Protein AF-A0A3D5GE54-F1 (afdb_monomer)

Secondary structure (DSSP, 8-state):
---PPPPTTTTTTTHHHHB-HHHHHHHHHHHHHHH-TTSPSS--HHHHHHHHHHHTT--HHHHHHHTTS-HHHHHHHHHHTHHHHHHT-TTS-TTTTTSHHHHHHHHHHTT-B--SS---SS-----TT-EEEEEEEEEEEETTEEEEEEEEEEE--PPP-------------

Sequence (173 aa):
MVTRKPTRKDLFAEAAQTWDLNRIYELFTEAKRRILPNARQGLTDTEKLYLRGLLCNCSPSDIARQLSKSARGAEVYMCKTLYQYFKGIPETPSDDVGNWRNVHQWLDKAGYKVDLSGDSTVGRSLPKDAKIHITGINFYNENNNATISIDINIKLSFPSEVKSQGEDDIAND

Nearest PDB structures (foldseek):
  5xnl-assembly1_p  TM=4.326E-01  e=2.105E+00  Pisum sativum
  8c27-assembly2_B  TM=4.309E-01  e=4.958E+00  Streptococcus agalactiae
  8etc-assembly1_P  TM=2.077E-01  e=1.333E+00  Schizosaccharomyces pombe
  6ptn-assembly1_a  TM=1.436E-01  e=2.965E+00  Saccharomyces cerevisiae

Radius of gyration: 24.94 Å; Cα contacts (8 Å, |Δi|>4): 175; chains: 1; bounding box: 51×81×51 Å

Solvent-accessible surface area (backbone atoms only — not comparable to full-atom values): 10673 Å² total; per-residue (Å²): 133,86,81,76,74,79,47,83,78,58,57,48,51,67,20,65,70,45,28,43,57,66,62,52,49,50,54,44,26,53,10,38,40,70,74,37,75,86,55,74,90,58,71,50,76,65,56,51,45,55,49,26,26,42,66,57,74,42,50,51,52,52,44,10,58,76,66,77,45,56,38,69,58,36,42,55,48,40,60,71,42,58,46,46,26,51,72,48,36,88,87,50,62,84,84,46,61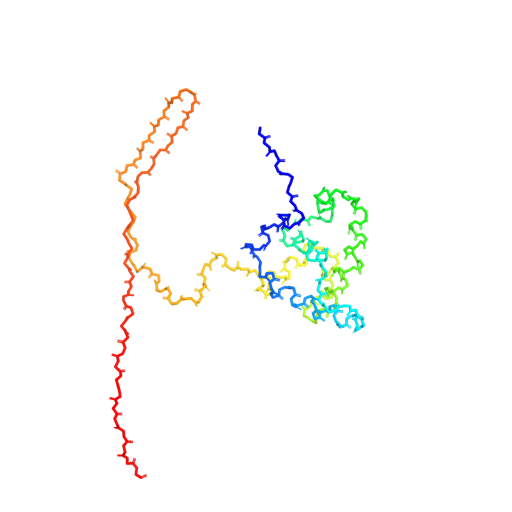,86,39,74,68,44,49,47,54,49,42,48,76,72,61,45,44,43,63,81,73,77,75,70,94,57,98,68,65,67,44,86,58,67,46,78,45,75,78,44,78,47,78,46,78,57,96,94,41,79,45,79,49,75,43,74,48,77,49,77,46,66,79,79,81,82,78,85,85,78,93,78,89,83,90,84,133

Structure (mmCIF, N/CA/C/O backbone):
data_AF-A0A3D5GE54-F1
#
_entry.id   AF-A0A3D5GE54-F1
#
loop_
_atom_site.group_PDB
_atom_site.id
_atom_site.type_symbol
_atom_site.label_atom_id
_atom_site.label_alt_id
_atom_site.label_comp_id
_atom_site.label_asym_id
_atom_site.label_entity_id
_atom_site.label_seq_id
_atom_site.pdbx_PDB_ins_code
_atom_site.Cartn_x
_atom_site.Cartn_y
_atom_site.Cartn_z
_atom_site.occupancy
_atom_site.B_iso_or_equiv
_atom_site.auth_seq_id
_atom_site.auth_comp_id
_atom_site.auth_asym_id
_atom_site.auth_atom_id
_atom_site.pdbx_PDB_model_num
ATOM 1 N N . MET A 1 1 ? -1.735 26.053 17.684 1.00 36.38 1 MET A N 1
ATOM 2 C CA . MET A 1 1 ? -1.851 24.645 17.242 1.00 36.38 1 MET A CA 1
ATOM 3 C C . MET A 1 1 ? -0.715 24.361 16.270 1.00 36.38 1 MET A C 1
ATOM 5 O O . MET A 1 1 ? -0.657 25.004 15.233 1.00 36.38 1 MET A O 1
ATOM 9 N N . VAL A 1 2 ? 0.241 23.498 16.627 1.00 41.50 2 VAL A N 1
ATOM 10 C CA . VAL A 1 2 ? 1.372 23.152 15.748 1.00 41.50 2 VAL A CA 1
ATOM 11 C C . VAL A 1 2 ? 0.913 22.037 14.812 1.00 41.50 2 VAL A C 1
ATOM 13 O O . VAL A 1 2 ? 0.828 20.881 15.216 1.00 41.50 2 VAL A O 1
ATOM 16 N N . THR A 1 3 ? 0.588 22.372 13.568 1.00 48.59 3 THR A N 1
ATOM 17 C CA . THR A 1 3 ? 0.364 21.390 12.503 1.00 48.59 3 THR A CA 1
ATOM 18 C C . THR A 1 3 ? 1.702 20.723 12.183 1.00 48.59 3 THR A C 1
ATOM 20 O O . THR A 1 3 ? 2.507 21.242 11.409 1.00 48.59 3 THR A O 1
ATOM 23 N N . ARG A 1 4 ? 1.990 19.575 12.815 1.00 51.03 4 ARG A N 1
ATOM 24 C CA . ARG A 1 4 ? 3.109 18.721 12.393 1.00 51.03 4 ARG A CA 1
ATOM 25 C C . ARG A 1 4 ? 2.853 18.322 10.941 1.00 51.03 4 ARG A C 1
ATOM 27 O O . ARG A 1 4 ? 1.850 17.680 10.647 1.00 51.03 4 ARG A O 1
ATOM 34 N N . LYS A 1 5 ? 3.741 18.728 10.029 1.00 57.88 5 LYS A N 1
ATOM 35 C CA . LYS A 1 5 ? 3.705 18.238 8.648 1.00 57.88 5 LYS A CA 1
ATOM 36 C C . LYS A 1 5 ? 3.943 16.722 8.691 1.00 57.88 5 LYS A C 1
ATOM 38 O O . LYS A 1 5 ? 4.949 16.321 9.280 1.00 57.88 5 LYS A O 1
ATOM 43 N N . PRO A 1 6 ? 3.057 15.895 8.113 1.00 60.91 6 PRO A N 1
ATOM 44 C CA . PRO A 1 6 ? 3.262 14.453 8.075 1.00 60.91 6 PRO A CA 1
ATOM 45 C C . PRO A 1 6 ? 4.587 14.157 7.371 1.00 60.91 6 PRO A C 1
ATOM 47 O O . PRO A 1 6 ? 4.889 14.728 6.317 1.00 60.91 6 PRO A O 1
ATOM 50 N N . THR A 1 7 ? 5.421 13.316 7.978 1.00 68.38 7 THR A N 1
ATOM 51 C CA . THR A 1 7 ? 6.688 12.931 7.360 1.00 68.38 7 THR A CA 1
ATOM 52 C C . THR A 1 7 ? 6.436 11.893 6.274 1.00 68.38 7 THR A C 1
ATOM 54 O O . THR A 1 7 ? 5.408 11.221 6.255 1.00 68.38 7 THR 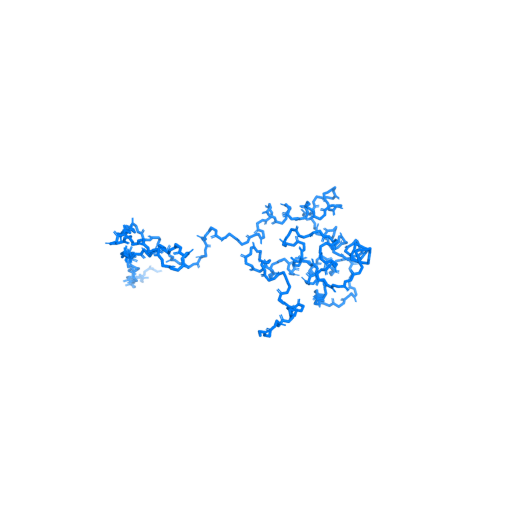A O 1
ATOM 57 N N . ARG A 1 8 ? 7.399 11.702 5.364 1.00 71.75 8 ARG A N 1
ATOM 58 C CA . ARG A 1 8 ? 7.286 10.704 4.282 1.00 71.75 8 ARG A CA 1
ATOM 59 C C . ARG A 1 8 ? 6.970 9.287 4.778 1.00 71.75 8 ARG A C 1
ATOM 61 O O . ARG A 1 8 ? 6.453 8.502 4.002 1.00 71.75 8 ARG A O 1
ATOM 68 N N . LYS A 1 9 ? 7.294 8.952 6.031 1.00 68.38 9 LYS A N 1
ATOM 69 C CA . LYS A 1 9 ? 6.993 7.642 6.627 1.00 68.38 9 LYS A CA 1
ATOM 70 C C . LYS A 1 9 ? 5.547 7.521 7.117 1.00 68.38 9 LYS A C 1
ATOM 72 O O . LYS A 1 9 ? 5.039 6.406 7.135 1.00 68.38 9 LYS A O 1
ATOM 77 N N . ASP A 1 10 ? 4.924 8.646 7.467 1.00 75.25 10 ASP A N 1
ATOM 78 C CA . ASP A 1 10 ? 3.535 8.727 7.938 1.00 75.25 10 ASP A CA 1
ATOM 79 C C . ASP A 1 10 ? 2.539 8.740 6.770 1.00 75.25 10 ASP A C 1
ATOM 81 O O . ASP A 1 10 ? 1.364 8.419 6.932 1.00 75.25 10 ASP A O 1
ATOM 85 N N . LEU A 1 11 ? 3.008 9.107 5.574 1.00 79.19 11 LEU A N 1
ATOM 86 C CA . LEU A 1 11 ? 2.204 9.058 4.360 1.00 79.19 11 LEU A CA 1
ATOM 87 C C . LEU A 1 11 ? 1.824 7.612 4.029 1.00 79.19 11 LEU A C 1
ATOM 89 O O . LEU A 1 11 ? 2.689 6.734 3.965 1.00 79.19 11 LEU A O 1
ATOM 93 N N . PHE A 1 12 ? 0.530 7.397 3.778 1.00 84.50 12 PHE A N 1
ATOM 94 C CA . PHE A 1 12 ? -0.041 6.090 3.435 1.00 84.50 12 PHE A CA 1
ATOM 95 C C . PHE A 1 12 ? 0.164 5.025 4.527 1.00 84.50 12 PHE A C 1
ATOM 97 O O . PHE A 1 12 ? 0.300 3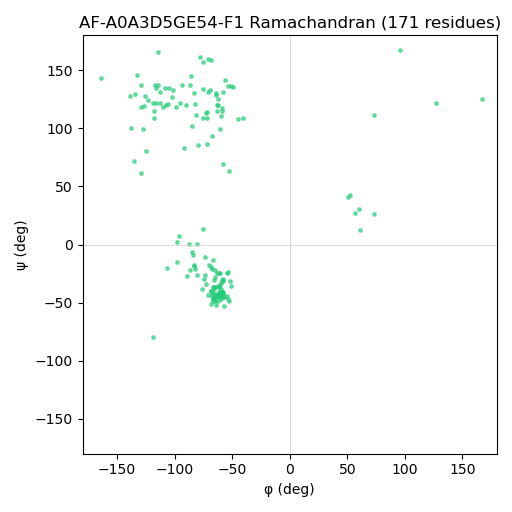.838 4.231 1.00 84.50 12 PHE A O 1
ATOM 104 N N . ALA A 1 13 ? 0.210 5.433 5.802 1.00 81.88 13 ALA A N 1
ATOM 105 C CA . ALA A 1 13 ? 0.318 4.502 6.929 1.00 81.88 13 ALA A CA 1
ATOM 106 C C . ALA A 1 13 ? -0.867 3.517 7.007 1.00 81.88 13 ALA A C 1
ATOM 108 O O . ALA A 1 13 ? -0.711 2.406 7.505 1.00 81.88 13 ALA A O 1
ATOM 109 N N . GLU A 1 14 ? -2.021 3.893 6.450 1.00 82.56 14 GLU A N 1
ATOM 110 C CA . GLU A 1 14 ? -3.226 3.060 6.314 1.00 82.56 14 GLU A CA 1
ATOM 111 C C . GLU A 1 14 ? -2.962 1.762 5.533 1.00 82.56 14 GLU A C 1
ATOM 113 O O . GLU A 1 14 ? -3.565 0.728 5.823 1.00 82.56 14 GLU A O 1
ATOM 118 N N . ALA A 1 15 ? -2.004 1.774 4.595 1.00 84.88 15 ALA A N 1
ATOM 119 C CA . ALA A 1 15 ? -1.615 0.575 3.859 1.00 84.88 15 ALA A CA 1
ATOM 120 C C . ALA A 1 15 ? -1.094 -0.522 4.798 1.00 84.88 15 ALA A C 1
ATOM 122 O O . ALA A 1 15 ? -1.348 -1.694 4.562 1.00 84.88 15 ALA A O 1
ATOM 123 N N . ALA A 1 16 ? -0.407 -0.159 5.887 1.00 82.88 16 ALA A N 1
ATOM 124 C CA . ALA A 1 16 ? 0.111 -1.126 6.857 1.00 82.88 16 ALA A CA 1
ATOM 125 C C . ALA A 1 16 ? -0.986 -1.806 7.690 1.00 82.88 16 ALA A C 1
ATOM 127 O O . ALA A 1 16 ? -0.725 -2.823 8.321 1.00 82.8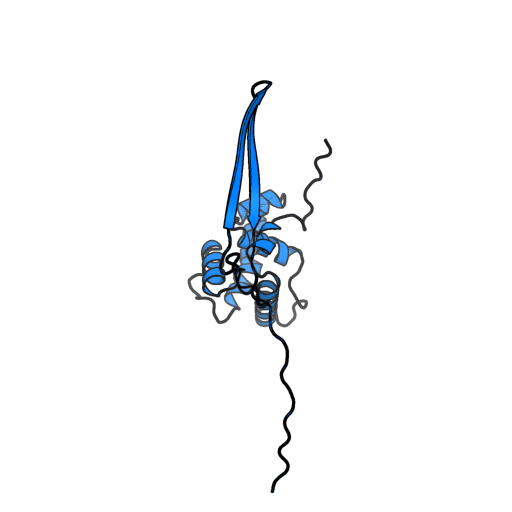8 16 ALA A O 1
ATOM 128 N N . GLN A 1 17 ? -2.189 -1.230 7.727 1.00 81.19 17 GLN A N 1
ATOM 129 C CA . GLN A 1 17 ? -3.322 -1.766 8.486 1.00 81.19 17 GLN A CA 1
ATOM 130 C C . GLN A 1 17 ? -4.154 -2.744 7.657 1.00 81.19 17 GLN A C 1
ATOM 132 O O . GLN A 1 17 ? -4.820 -3.612 8.207 1.00 81.19 17 GLN A O 1
ATOM 137 N N . THR A 1 18 ? -4.133 -2.576 6.336 1.00 82.25 18 THR A N 1
ATOM 138 C CA . THR A 1 18 ? -4.966 -3.320 5.386 1.00 82.25 18 THR A CA 1
ATOM 139 C C . THR A 1 18 ? -4.176 -4.355 4.593 1.00 82.25 18 THR A C 1
ATOM 141 O O . THR A 1 18 ? -4.765 -5.299 4.077 1.00 82.25 18 THR A O 1
ATOM 144 N N . TRP A 1 19 ? -2.851 -4.222 4.514 1.00 87.75 19 TRP A N 1
ATOM 145 C CA . TRP A 1 19 ? -1.992 -5.059 3.681 1.00 87.75 19 TRP A CA 1
ATOM 146 C C . TRP A 1 19 ? -0.767 -5.567 4.428 1.00 87.75 19 TRP A C 1
ATOM 148 O O . TRP A 1 19 ? -0.175 -4.855 5.244 1.00 87.75 19 TRP A O 1
ATOM 158 N N . ASP A 1 20 ? -0.337 -6.782 4.088 1.00 88.44 20 ASP A N 1
ATOM 159 C CA . ASP A 1 20 ? 0.886 -7.364 4.627 1.00 88.44 20 ASP A CA 1
ATOM 160 C C . ASP A 1 20 ? 2.083 -6.781 3.874 1.00 88.44 20 ASP A C 1
ATOM 162 O O . ASP A 1 20 ? 2.581 -7.320 2.881 1.00 88.44 20 ASP A O 1
ATOM 166 N N . LEU A 1 21 ? 2.537 -5.618 4.342 1.00 88.81 21 LEU A N 1
ATOM 167 C CA . LEU A 1 21 ? 3.632 -4.896 3.705 1.00 88.81 21 LEU A CA 1
ATOM 168 C C . LEU A 1 21 ? 4.923 -5.713 3.643 1.00 88.81 21 LEU A C 1
ATOM 170 O O . LEU A 1 21 ? 5.687 -5.519 2.702 1.00 88.81 21 LEU A O 1
ATOM 174 N N . ASN A 1 22 ? 5.183 -6.606 4.602 1.00 87.69 22 ASN A N 1
ATOM 175 C CA . ASN A 1 22 ? 6.410 -7.400 4.601 1.00 87.69 22 ASN A CA 1
ATOM 176 C C . ASN A 1 22 ? 6.399 -8.388 3.436 1.00 87.69 22 ASN A C 1
ATOM 178 O O . ASN A 1 22 ? 7.315 -8.354 2.610 1.00 87.69 22 ASN A O 1
ATOM 182 N N . ARG A 1 23 ? 5.322 -9.172 3.292 1.00 88.94 23 ARG A N 1
ATOM 183 C CA . ARG A 1 23 ? 5.180 -10.123 2.177 1.00 88.94 23 ARG A CA 1
ATOM 184 C C . ARG A 1 23 ? 5.171 -9.420 0.824 1.00 88.94 23 ARG A C 1
ATOM 186 O O . ARG A 1 23 ? 5.820 -9.878 -0.114 1.00 88.94 23 ARG A O 1
ATOM 193 N N . ILE A 1 24 ? 4.498 -8.273 0.722 1.00 88.81 24 ILE A N 1
ATOM 194 C CA . ILE A 1 24 ? 4.475 -7.490 -0.520 1.00 88.81 24 ILE A CA 1
ATOM 195 C C . ILE A 1 24 ? 5.875 -6.932 -0.831 1.00 88.81 24 ILE A C 1
ATOM 197 O O . ILE A 1 24 ? 6.317 -6.967 -1.978 1.00 88.81 24 ILE A O 1
ATOM 201 N N . TYR A 1 25 ? 6.624 -6.439 0.158 1.00 90.00 25 TYR A N 1
ATOM 202 C CA . TYR A 1 25 ? 7.984 -5.942 -0.079 1.00 90.00 25 TYR A CA 1
ATOM 203 C C . TYR A 1 25 ? 8.957 -7.037 -0.491 1.00 90.00 25 TYR A C 1
ATOM 205 O O . TYR A 1 25 ? 9.818 -6.784 -1.338 1.00 90.00 25 TYR A O 1
ATOM 213 N N . GLU A 1 26 ? 8.828 -8.233 0.070 1.00 88.00 26 GLU A N 1
ATOM 214 C CA . GLU A 1 26 ? 9.612 -9.398 -0.334 1.00 88.00 26 GLU A CA 1
ATOM 215 C C . GLU A 1 26 ? 9.291 -9.809 -1.770 1.00 88.00 26 GLU A C 1
ATOM 217 O O . GLU A 1 26 ? 10.208 -9.909 -2.588 1.00 88.00 26 GLU A O 1
ATOM 222 N N . LEU A 1 27 ? 8.004 -9.923 -2.107 1.00 87.25 27 LEU A N 1
ATOM 223 C CA . LEU A 1 27 ? 7.530 -10.240 -3.455 1.00 87.25 27 LEU A CA 1
ATOM 224 C C . LEU A 1 27 ? 8.126 -9.288 -4.503 1.00 87.25 27 LEU A C 1
ATOM 226 O O . LEU A 1 27 ? 8.675 -9.712 -5.519 1.00 87.25 27 LEU A O 1
ATOM 230 N N . PHE A 1 28 ? 8.065 -7.983 -4.246 1.00 87.06 28 PHE A N 1
ATOM 231 C CA . PHE A 1 28 ? 8.594 -6.982 -5.172 1.00 87.06 28 PHE A CA 1
ATOM 232 C C . PHE A 1 28 ? 10.115 -6.920 -5.174 1.00 87.06 28 PHE A C 1
ATOM 234 O O . PHE A 1 28 ? 10.707 -6.572 -6.193 1.00 87.06 28 PHE A O 1
ATOM 241 N N . THR A 1 29 ? 10.763 -7.234 -4.054 1.00 88.44 29 THR A N 1
ATOM 242 C CA . THR A 1 29 ? 12.223 -7.344 -4.001 1.00 88.44 29 THR A CA 1
ATOM 243 C C . THR A 1 29 ? 12.700 -8.499 -4.873 1.00 88.44 29 THR A C 1
ATOM 245 O O . THR A 1 29 ? 13.666 -8.337 -5.618 1.00 88.44 29 THR A O 1
ATOM 248 N N . GLU A 1 30 ? 12.006 -9.634 -4.828 1.00 87.19 30 GLU A N 1
ATOM 249 C CA . GLU A 1 30 ? 12.286 -10.784 -5.682 1.00 87.19 30 GLU A CA 1
ATOM 250 C C . GLU A 1 30 ? 12.022 -10.456 -7.156 1.00 87.19 30 GLU A C 1
ATOM 252 O O . GLU A 1 30 ? 12.883 -10.680 -8.007 1.00 87.19 30 GLU A O 1
ATOM 257 N N . ALA A 1 31 ? 10.896 -9.811 -7.467 1.00 86.44 31 ALA A N 1
ATOM 258 C CA . ALA A 1 31 ? 10.604 -9.371 -8.829 1.00 86.44 31 ALA A CA 1
ATOM 259 C C . ALA A 1 31 ? 11.646 -8.371 -9.362 1.00 86.44 31 ALA A C 1
ATOM 261 O O . ALA A 1 31 ? 12.130 -8.494 -10.490 1.00 86.44 31 ALA A O 1
ATOM 262 N N . LYS A 1 32 ? 12.065 -7.412 -8.529 1.00 86.81 32 LYS A N 1
ATOM 263 C CA . LYS A 1 32 ? 13.137 -6.462 -8.845 1.00 86.81 32 LYS A CA 1
ATOM 264 C C . LYS A 1 32 ? 14.460 -7.173 -9.111 1.00 86.81 32 LYS A C 1
ATOM 266 O O . LYS A 1 32 ? 15.130 -6.818 -10.075 1.00 86.81 32 LYS A O 1
ATOM 271 N N . ARG A 1 33 ? 14.826 -8.172 -8.299 1.00 85.62 33 ARG A N 1
ATOM 272 C CA . ARG A 1 33 ? 16.046 -8.977 -8.481 1.00 85.62 33 ARG A CA 1
ATOM 273 C C . ARG A 1 33 ? 16.044 -9.705 -9.825 1.00 85.62 33 ARG A C 1
ATOM 275 O O . ARG A 1 33 ? 17.079 -9.770 -10.474 1.00 85.62 33 ARG A O 1
ATOM 282 N N . ARG A 1 34 ? 14.891 -10.211 -10.264 1.00 81.56 34 ARG A N 1
ATOM 283 C CA . ARG A 1 34 ? 14.760 -10.901 -11.557 1.00 81.56 34 ARG A CA 1
ATOM 284 C C . ARG A 1 34 ? 14.929 -9.965 -12.749 1.00 81.56 34 ARG A C 1
ATOM 286 O O . ARG A 1 34 ? 15.609 -10.315 -13.705 1.00 81.56 34 ARG A O 1
ATOM 293 N N . ILE A 1 35 ? 14.327 -8.778 -12.692 1.00 81.56 35 ILE A N 1
ATOM 294 C CA . ILE A 1 35 ? 14.390 -7.801 -13.793 1.00 81.56 35 ILE A CA 1
ATOM 295 C C . ILE A 1 35 ? 15.745 -7.092 -13.822 1.00 81.56 35 ILE A C 1
ATOM 297 O O . ILE A 1 35 ? 16.286 -6.803 -14.887 1.00 81.56 35 ILE A O 1
ATOM 301 N N . LEU A 1 36 ? 16.291 -6.788 -12.646 1.00 81.25 36 LEU A N 1
ATOM 302 C CA . LEU A 1 36 ? 17.547 -6.074 -12.467 1.00 81.25 36 LEU A CA 1
ATOM 303 C C . LEU A 1 36 ? 18.493 -6.913 -11.590 1.00 81.25 36 LEU A C 1
ATOM 305 O O . LEU A 1 36 ? 18.649 -6.612 -10.404 1.00 81.25 36 LEU A O 1
ATOM 309 N N . PRO A 1 37 ? 19.177 -7.925 -12.158 1.00 71.31 37 PRO A N 1
ATOM 310 C CA . PRO A 1 37 ? 20.053 -8.824 -11.396 1.00 71.31 37 PRO A CA 1
ATOM 311 C C . PRO A 1 37 ? 21.219 -8.100 -10.710 1.00 71.31 37 PRO A C 1
ATOM 313 O O . PRO A 1 37 ? 21.704 -8.548 -9.677 1.00 71.31 37 PRO A O 1
ATOM 316 N N . ASN A 1 38 ? 21.622 -6.940 -11.241 1.00 72.56 38 ASN A N 1
ATOM 317 C CA . ASN A 1 38 ? 22.710 -6.115 -10.708 1.00 72.56 38 ASN A CA 1
ATOM 318 C C . ASN A 1 38 ? 22.230 -4.946 -9.823 1.00 72.56 38 ASN A C 1
ATOM 320 O O . ASN A 1 38 ? 23.040 -4.116 -9.407 1.00 72.56 38 ASN A O 1
ATOM 324 N N . ALA A 1 39 ? 20.924 -4.803 -9.575 1.00 69.75 39 ALA A N 1
ATOM 325 C CA . ALA A 1 39 ? 20.418 -3.708 -8.749 1.00 69.75 39 ALA A CA 1
ATOM 326 C C . ALA A 1 39 ? 20.672 -3.947 -7.255 1.00 69.75 39 ALA A C 1
ATOM 328 O O . ALA A 1 39 ? 20.796 -5.077 -6.787 1.00 69.75 39 ALA A O 1
ATOM 329 N N . ARG A 1 40 ? 20.692 -2.849 -6.484 1.00 68.50 40 ARG A N 1
ATOM 330 C CA . ARG A 1 40 ? 20.732 -2.901 -5.015 1.00 68.50 40 ARG A CA 1
ATOM 331 C C . ARG A 1 40 ? 19.669 -3.861 -4.479 1.00 68.50 40 ARG A C 1
ATOM 333 O O . ARG A 1 40 ? 18.510 -3.801 -4.889 1.00 68.50 40 ARG A O 1
ATOM 340 N N . GLN A 1 41 ? 20.080 -4.676 -3.512 1.00 71.50 41 GLN A N 1
ATOM 341 C CA . GLN A 1 41 ? 19.218 -5.619 -2.817 1.00 71.50 41 GLN A CA 1
ATOM 342 C C . GLN A 1 41 ? 18.105 -4.870 -2.070 1.00 71.50 41 GLN A C 1
ATOM 344 O O . GLN A 1 41 ? 18.376 -4.030 -1.213 1.00 71.50 41 GLN A O 1
ATOM 349 N N . GLY A 1 42 ? 16.851 -5.171 -2.414 1.00 80.88 42 GLY A N 1
ATOM 350 C CA . GLY A 1 42 ? 15.668 -4.606 -1.764 1.00 80.88 42 GLY A CA 1
ATOM 351 C C . GLY A 1 42 ? 15.036 -3.393 -2.454 1.00 80.88 42 GLY A C 1
ATOM 352 O O . GLY A 1 42 ? 15.590 -2.748 -3.353 1.00 80.88 42 GLY A O 1
ATOM 353 N N . LEU A 1 43 ? 13.829 -3.069 -1.993 1.00 85.06 43 LEU A N 1
ATOM 354 C CA . LEU A 1 43 ? 13.134 -1.829 -2.326 1.00 85.06 43 LEU A CA 1
ATOM 355 C C . LEU A 1 43 ? 13.735 -0.644 -1.559 1.00 85.06 43 LEU A C 1
ATOM 357 O O . LEU A 1 43 ? 13.917 -0.686 -0.341 1.00 85.06 43 LEU A O 1
ATOM 361 N N . THR A 1 44 ? 13.978 0.443 -2.276 1.00 87.12 44 THR A N 1
ATOM 362 C CA . THR A 1 44 ? 14.322 1.754 -1.727 1.00 87.12 44 THR A CA 1
ATOM 363 C C . THR A 1 44 ? 13.130 2.368 -0.995 1.00 87.12 44 THR A C 1
ATOM 365 O O . THR A 1 44 ? 11.974 2.054 -1.280 1.00 87.12 44 THR A O 1
ATOM 368 N N . ASP A 1 45 ? 13.392 3.315 -0.093 1.00 86.06 45 ASP A N 1
ATOM 369 C CA . ASP A 1 45 ? 12.331 4.006 0.652 1.00 86.06 45 ASP A CA 1
ATOM 370 C C . ASP A 1 45 ? 11.323 4.716 -0.259 1.00 86.06 45 ASP A C 1
ATOM 372 O O . ASP A 1 45 ? 10.145 4.809 0.071 1.00 86.06 45 ASP A O 1
ATOM 376 N N . THR A 1 46 ? 11.767 5.194 -1.427 1.00 86.38 46 THR A N 1
ATOM 377 C CA . THR A 1 46 ? 10.869 5.822 -2.406 1.00 86.38 46 THR A CA 1
ATOM 378 C C . THR A 1 46 ? 9.966 4.781 -3.061 1.00 86.38 46 THR A C 1
ATOM 380 O O . THR A 1 46 ? 8.766 5.005 -3.155 1.00 86.38 46 THR A O 1
ATOM 383 N N . GLU A 1 47 ? 10.499 3.623 -3.452 1.00 88.81 47 GLU A N 1
ATOM 384 C CA . GLU A 1 47 ? 9.686 2.542 -4.024 1.00 88.81 47 GLU A CA 1
ATOM 385 C C . GLU A 1 47 ? 8.655 2.034 -3.010 1.00 88.81 47 GLU A C 1
ATOM 387 O O . GLU A 1 47 ? 7.477 1.921 -3.342 1.00 88.81 47 GLU A O 1
ATOM 392 N N . LYS A 1 48 ? 9.067 1.825 -1.750 1.00 89.44 48 LYS A N 1
ATOM 393 C CA . LYS A 1 48 ? 8.160 1.446 -0.654 1.00 89.44 48 LYS A CA 1
ATOM 394 C C . LYS A 1 48 ? 7.050 2.473 -0.452 1.00 89.44 48 LYS A C 1
ATOM 396 O O . LYS A 1 48 ? 5.907 2.095 -0.221 1.00 89.44 48 LYS A O 1
ATOM 401 N N . LEU A 1 49 ? 7.379 3.760 -0.547 1.00 88.94 49 LEU A N 1
ATOM 402 C CA . LEU A 1 49 ? 6.425 4.848 -0.369 1.00 88.94 49 LEU A CA 1
ATOM 403 C C . LEU A 1 49 ? 5.367 4.886 -1.475 1.00 88.94 49 LEU A C 1
ATOM 405 O O . LEU A 1 49 ? 4.178 4.953 -1.179 1.00 88.94 49 LEU A O 1
ATOM 409 N N . TYR A 1 50 ? 5.785 4.804 -2.739 1.00 87.88 50 TYR A N 1
ATOM 410 C CA . TYR A 1 50 ? 4.846 4.749 -3.863 1.00 87.88 50 TYR A CA 1
ATOM 411 C C . TYR A 1 50 ? 4.002 3.471 -3.837 1.00 87.88 50 TYR A C 1
ATOM 413 O O . TYR A 1 50 ? 2.814 3.520 -4.146 1.00 87.88 50 TYR A O 1
ATOM 421 N N . LEU A 1 51 ? 4.592 2.347 -3.425 1.00 88.81 51 LEU A N 1
ATOM 422 C CA . LEU A 1 51 ? 3.868 1.095 -3.244 1.00 88.81 51 LEU A CA 1
ATOM 423 C C . LEU A 1 51 ? 2.790 1.222 -2.159 1.00 88.81 51 LEU A C 1
ATOM 425 O O . LEU A 1 51 ? 1.658 0.831 -2.401 1.00 88.81 51 LEU A O 1
ATOM 429 N N . ARG A 1 52 ? 3.078 1.843 -1.007 1.00 89.69 52 ARG A N 1
ATOM 430 C CA . ARG A 1 52 ? 2.039 2.128 0.004 1.00 89.69 52 ARG A CA 1
ATOM 431 C C . ARG A 1 52 ? 0.923 3.011 -0.553 1.00 89.69 52 ARG A C 1
ATOM 433 O O . ARG A 1 52 ? -0.239 2.734 -0.299 1.00 89.69 52 ARG A O 1
ATOM 440 N N . GLY A 1 53 ? 1.266 4.024 -1.351 1.00 89.00 53 GLY A N 1
ATOM 441 C CA . GLY A 1 53 ? 0.272 4.856 -2.033 1.00 89.00 53 GLY A CA 1
ATOM 442 C C . GLY A 1 53 ? -0.668 4.046 -2.929 1.00 89.00 53 GLY A C 1
ATOM 443 O O . GLY A 1 53 ? -1.882 4.209 -2.852 1.00 89.00 53 GLY A O 1
ATOM 444 N N . LEU A 1 54 ? -0.122 3.116 -3.717 1.00 86.62 54 LEU A N 1
ATOM 445 C CA . LEU A 1 54 ? -0.914 2.194 -4.538 1.00 86.62 54 LEU A CA 1
ATOM 446 C C . LEU A 1 54 ? -1.851 1.313 -3.707 1.00 86.62 54 LEU A C 1
ATOM 448 O O . LEU A 1 54 ? -3.013 1.136 -4.065 1.00 86.62 54 LEU A O 1
ATOM 452 N N . LEU A 1 55 ? -1.345 0.776 -2.597 1.00 86.88 55 LEU A N 1
ATOM 453 C CA . LEU A 1 55 ? -2.105 -0.078 -1.682 1.00 86.88 55 LEU A CA 1
ATOM 454 C C . LEU A 1 55 ? -3.241 0.678 -0.979 1.00 86.88 55 LEU A C 1
ATOM 456 O O . LEU A 1 55 ? -4.290 0.102 -0.717 1.00 86.88 55 LEU A O 1
ATOM 460 N N . CYS A 1 56 ? -3.073 1.980 -0.743 1.00 85.06 56 CYS A N 1
ATOM 461 C CA . CYS A 1 56 ? -4.124 2.882 -0.264 1.00 85.06 56 CYS A CA 1
ATOM 462 C C . CYS A 1 56 ? -5.144 3.275 -1.352 1.00 85.06 56 CYS A C 1
ATOM 464 O O . CYS A 1 56 ? -5.879 4.244 -1.172 1.00 85.06 56 CYS A O 1
ATOM 466 N N . ASN A 1 57 ? -5.175 2.589 -2.501 1.00 83.38 57 ASN A N 1
ATOM 467 C CA . ASN A 1 57 ? -6.056 2.896 -3.633 1.00 83.38 57 ASN A CA 1
ATOM 468 C C . ASN A 1 57 ? -5.898 4.343 -4.166 1.00 83.38 57 ASN A C 1
ATOM 470 O O . ASN A 1 57 ? -6.834 4.920 -4.725 1.00 83.38 57 ASN A O 1
ATOM 474 N N . CYS A 1 58 ? -4.716 4.946 -3.991 1.00 83.81 58 CYS A N 1
ATOM 475 C CA . CYS A 1 58 ? -4.421 6.290 -4.483 1.00 83.81 58 CYS A CA 1
ATOM 476 C C . CYS A 1 58 ? -3.929 6.238 -5.933 1.00 83.81 58 CYS A C 1
ATOM 478 O O . CYS A 1 58 ? -3.068 5.428 -6.285 1.00 83.81 58 CYS A O 1
ATOM 480 N N . SER A 1 59 ? -4.411 7.159 -6.771 1.00 83.88 59 SER A N 1
ATOM 481 C CA . SER A 1 59 ? -3.894 7.288 -8.135 1.00 83.88 59 SER A CA 1
ATOM 482 C C . SER A 1 59 ? -2.468 7.868 -8.141 1.00 83.88 59 SER A C 1
ATOM 484 O O . SER A 1 59 ? -2.079 8.560 -7.194 1.00 83.88 59 SER A O 1
ATOM 486 N N . PRO A 1 60 ? -1.679 7.682 -9.218 1.00 82.88 60 PRO A N 1
ATOM 487 C CA . PRO A 1 60 ? -0.364 8.317 -9.355 1.00 82.88 60 PRO A CA 1
ATOM 488 C C . PRO A 1 60 ? -0.392 9.837 -9.125 1.00 82.88 60 PRO A C 1
ATOM 490 O O . PRO A 1 60 ? 0.527 10.397 -8.527 1.00 82.88 60 PRO A O 1
ATOM 493 N N . SER A 1 61 ? -1.476 10.495 -9.546 1.00 84.50 61 SER A N 1
ATOM 494 C CA . SER A 1 61 ? -1.718 11.925 -9.335 1.00 84.50 61 SER A CA 1
ATOM 495 C C . SER A 1 61 ? -1.968 12.274 -7.867 1.00 84.50 61 SER A C 1
ATOM 497 O O . SER A 1 61 ? -1.454 13.285 -7.385 1.00 84.50 61 SER A O 1
ATOM 499 N N . ASP A 1 62 ? -2.710 11.439 -7.135 1.00 85.88 62 ASP A N 1
ATOM 500 C CA . ASP A 1 62 ? -2.933 11.615 -5.694 1.00 85.88 62 ASP A CA 1
ATOM 501 C C . ASP A 1 62 ? -1.634 11.435 -4.911 1.00 85.88 62 ASP A C 1
ATOM 503 O O . ASP A 1 62 ? -1.294 12.265 -4.067 1.00 85.88 62 ASP A O 1
ATOM 507 N N . ILE A 1 63 ? -0.859 10.406 -5.263 1.00 86.12 63 ILE A N 1
ATOM 508 C CA . ILE A 1 63 ? 0.453 10.148 -4.670 1.00 86.12 63 ILE A CA 1
ATOM 509 C C . ILE A 1 63 ? 1.385 11.336 -4.930 1.00 86.12 63 ILE A C 1
ATOM 511 O O . ILE A 1 63 ? 2.038 11.826 -4.010 1.00 86.12 63 ILE A O 1
ATOM 515 N N . ALA A 1 64 ? 1.417 11.858 -6.159 1.00 86.62 64 ALA A N 1
ATOM 516 C CA . ALA A 1 64 ? 2.220 13.029 -6.503 1.00 86.62 64 ALA A CA 1
ATOM 517 C C . ALA A 1 64 ? 1.832 14.263 -5.687 1.00 86.62 64 ALA A C 1
ATOM 519 O O . ALA A 1 64 ? 2.711 14.937 -5.146 1.00 86.62 64 ALA A O 1
ATOM 520 N N . ARG A 1 65 ? 0.524 14.524 -5.556 1.00 85.06 65 ARG A N 1
ATOM 521 C CA . ARG A 1 65 ? -0.014 15.626 -4.751 1.00 85.06 65 ARG A CA 1
ATOM 522 C C . ARG A 1 65 ? 0.450 15.518 -3.303 1.00 85.06 65 ARG A C 1
ATOM 524 O O . ARG A 1 65 ? 0.903 16.504 -2.732 1.00 85.06 65 ARG A O 1
ATOM 531 N N . GLN A 1 66 ? 0.398 14.320 -2.731 1.00 83.00 66 GLN A N 1
ATOM 532 C CA . GLN A 1 66 ? 0.777 14.079 -1.341 1.00 83.00 66 GLN A CA 1
ATOM 533 C C . GLN A 1 66 ? 2.297 14.116 -1.114 1.00 83.00 66 GLN A C 1
ATOM 535 O O . GLN A 1 66 ? 2.759 14.455 -0.027 1.00 83.00 66 GLN A O 1
ATOM 540 N N . LEU A 1 67 ? 3.083 13.827 -2.154 1.00 83.00 67 LEU A N 1
ATOM 541 C CA . LEU A 1 67 ? 4.542 13.962 -2.161 1.00 83.00 67 LEU A CA 1
ATOM 542 C C . LEU A 1 67 ? 5.031 15.363 -2.560 1.00 83.00 67 LEU A C 1
ATOM 544 O O . LEU A 1 67 ? 6.245 15.565 -2.636 1.00 83.00 67 LEU A O 1
ATOM 548 N N . SER A 1 68 ? 4.125 16.306 -2.838 1.00 82.62 68 SER A N 1
ATOM 549 C CA . SER A 1 68 ? 4.438 17.624 -3.409 1.00 82.62 68 SER A CA 1
ATOM 550 C C . SER A 1 68 ? 5.323 17.533 -4.663 1.00 82.62 68 SER A C 1
ATOM 552 O O . SER A 1 68 ? 6.268 18.303 -4.838 1.00 82.62 68 SER A O 1
ATOM 554 N N . LYS A 1 69 ? 5.045 16.551 -5.529 1.00 83.44 69 LYS A N 1
ATOM 555 C CA . LYS A 1 69 ? 5.733 16.307 -6.806 1.00 83.44 69 LYS A CA 1
ATOM 556 C C . LYS A 1 69 ? 4.787 16.517 -7.988 1.00 83.44 69 LYS A C 1
ATOM 558 O O . LYS A 1 69 ? 3.571 16.555 -7.835 1.00 83.44 69 LYS A O 1
ATOM 563 N N . SER A 1 70 ? 5.349 16.622 -9.192 1.00 86.88 70 SER A N 1
ATOM 564 C CA . SER A 1 70 ? 4.543 16.679 -10.412 1.00 86.88 70 SER A CA 1
ATOM 565 C C . SER A 1 70 ? 3.861 15.333 -10.682 1.00 86.88 70 SER A C 1
ATOM 567 O O . SER A 1 70 ? 4.509 14.284 -10.652 1.00 86.88 70 SER A O 1
ATOM 569 N N . ALA A 1 71 ? 2.561 15.365 -10.997 1.00 83.88 71 ALA A N 1
ATOM 570 C CA . ALA A 1 71 ? 1.783 14.174 -11.361 1.00 83.88 71 ALA A CA 1
ATOM 571 C C . ALA A 1 71 ? 2.432 13.408 -12.521 1.00 83.88 71 ALA A C 1
ATOM 573 O O . ALA A 1 71 ? 2.653 12.203 -12.435 1.00 83.88 71 ALA A O 1
ATOM 574 N N . ARG A 1 72 ? 2.883 14.141 -13.548 1.00 85.56 72 ARG A N 1
ATOM 575 C CA . ARG A 1 72 ? 3.603 13.575 -14.694 1.00 85.56 72 ARG A CA 1
ATOM 576 C C . ARG A 1 72 ? 4.881 12.835 -14.288 1.00 85.56 72 ARG A C 1
ATOM 578 O O . ARG A 1 72 ? 5.179 11.776 -14.831 1.00 85.56 72 ARG A O 1
ATOM 585 N N . GLY A 1 73 ? 5.641 13.381 -13.338 1.00 84.00 73 GLY A N 1
ATOM 586 C CA . GLY A 1 73 ? 6.865 12.751 -12.844 1.00 84.00 73 GLY A CA 1
ATOM 587 C C . GLY A 1 73 ? 6.582 11.471 -12.057 1.00 84.00 73 GLY A C 1
ATOM 588 O O . GLY A 1 73 ? 7.291 10.481 -12.228 1.00 84.00 73 GLY A O 1
ATOM 589 N N . ALA A 1 74 ? 5.529 11.476 -11.238 1.00 84.94 74 ALA A N 1
ATOM 590 C CA . ALA A 1 74 ? 5.076 10.309 -10.486 1.00 84.94 74 ALA A CA 1
ATOM 591 C C . ALA A 1 74 ? 4.578 9.183 -11.405 1.00 84.94 74 ALA A C 1
ATOM 593 O O . ALA A 1 74 ? 5.011 8.045 -11.248 1.00 84.94 74 ALA A O 1
ATOM 594 N N . GLU A 1 75 ? 3.749 9.498 -12.403 1.00 83.94 75 GLU A N 1
ATOM 595 C CA . GLU A 1 75 ? 3.282 8.536 -13.410 1.00 83.94 75 GLU A CA 1
ATOM 596 C C . GLU A 1 75 ? 4.448 7.873 -14.144 1.00 83.94 75 GLU A C 1
ATOM 598 O O . GLU A 1 75 ? 4.550 6.648 -14.186 1.00 83.94 75 GLU A O 1
ATOM 603 N N . VAL A 1 76 ? 5.366 8.680 -14.689 1.00 85.44 76 VAL A N 1
ATOM 604 C CA . VAL A 1 76 ? 6.532 8.167 -15.422 1.00 85.44 76 VAL A CA 1
ATOM 605 C C . VAL A 1 76 ? 7.399 7.299 -14.513 1.00 85.44 76 VAL A C 1
ATOM 607 O O . VAL A 1 76 ? 7.870 6.247 -14.943 1.00 85.44 76 VAL A O 1
ATOM 610 N N . TYR A 1 77 ? 7.596 7.710 -13.258 1.00 86.94 77 TYR A N 1
ATOM 611 C CA . TYR A 1 77 ? 8.345 6.927 -12.283 1.00 86.94 77 TYR A CA 1
ATOM 612 C C . TYR A 1 77 ? 7.679 5.574 -12.011 1.00 86.94 77 TYR A C 1
ATOM 614 O O . TYR A 1 77 ? 8.352 4.548 -12.101 1.00 86.94 77 TYR A O 1
ATOM 622 N N . MET A 1 78 ? 6.370 5.540 -11.749 1.00 83.69 78 MET A N 1
ATOM 623 C CA . MET A 1 78 ? 5.628 4.298 -11.496 1.00 83.69 78 MET A CA 1
ATOM 624 C C . MET A 1 78 ? 5.653 3.357 -12.701 1.00 83.69 78 MET A C 1
ATOM 626 O O . MET A 1 78 ? 5.927 2.168 -12.534 1.00 83.69 78 MET A O 1
ATOM 630 N N . CYS A 1 79 ? 5.479 3.887 -13.915 1.00 83.25 79 CYS A N 1
ATOM 631 C CA . CYS A 1 79 ? 5.559 3.098 -15.145 1.00 83.25 79 CYS A CA 1
ATOM 632 C C . CYS A 1 79 ? 6.938 2.476 -15.382 1.00 83.25 79 CYS A C 1
ATOM 634 O O . CYS A 1 79 ? 7.042 1.358 -15.891 1.00 83.25 79 CYS A O 1
ATOM 636 N N . LYS A 1 80 ? 8.004 3.193 -15.015 1.00 83.38 80 LYS A N 1
ATOM 637 C CA . LYS A 1 80 ? 9.387 2.727 -15.176 1.00 83.38 80 LYS A CA 1
ATOM 638 C C . LYS A 1 80 ? 9.875 1.821 -14.049 1.00 83.38 80 LYS A C 1
ATOM 640 O O . LYS A 1 80 ? 10.878 1.145 -14.239 1.00 83.38 80 LYS A O 1
ATOM 645 N N . THR A 1 81 ? 9.218 1.826 -12.892 1.00 85.69 81 THR A N 1
ATOM 646 C CA . THR A 1 81 ? 9.678 1.093 -11.704 1.00 85.69 81 THR A CA 1
ATOM 647 C C . THR A 1 81 ? 8.657 0.048 -11.284 1.00 85.69 81 THR A C 1
ATOM 649 O O . THR A 1 81 ? 8.793 -1.117 -11.638 1.00 85.69 81 THR A O 1
ATOM 652 N N . LEU A 1 82 ? 7.598 0.460 -10.590 1.00 83.06 82 LEU A N 1
ATOM 653 C CA . LEU A 1 82 ? 6.625 -0.446 -9.990 1.00 83.06 82 LEU A CA 1
ATOM 654 C C . LEU A 1 82 ? 5.944 -1.335 -11.030 1.00 83.06 82 LEU A C 1
ATOM 656 O O . LEU A 1 82 ? 5.926 -2.545 -10.843 1.00 83.06 82 LEU A O 1
ATOM 660 N N . TYR A 1 83 ? 5.475 -0.786 -12.156 1.00 82.19 83 TYR A N 1
ATOM 661 C CA . TYR A 1 83 ? 4.864 -1.604 -13.215 1.00 82.19 83 TYR A CA 1
ATOM 662 C C . TYR A 1 83 ? 5.846 -2.569 -13.877 1.00 82.19 83 TYR A C 1
ATOM 664 O O . TYR A 1 83 ? 5.429 -3.636 -14.319 1.00 82.19 83 TYR A O 1
ATOM 672 N N . GLN A 1 84 ? 7.142 -2.245 -13.914 1.00 82.06 84 GLN A N 1
ATOM 673 C CA . GLN A 1 84 ? 8.142 -3.214 -14.361 1.00 82.06 84 GLN A CA 1
ATOM 674 C C . GLN A 1 84 ? 8.227 -4.363 -13.362 1.00 82.06 84 GLN A C 1
ATOM 676 O O . GLN A 1 84 ? 8.139 -5.514 -13.770 1.00 82.06 84 GLN A O 1
ATOM 681 N N . TYR A 1 85 ? 8.305 -4.064 -12.061 1.00 85.19 85 TYR A N 1
ATOM 682 C CA . TYR A 1 85 ? 8.358 -5.086 -11.012 1.00 85.19 85 TYR A CA 1
ATOM 683 C C . TYR A 1 85 ? 7.144 -6.012 -11.057 1.00 85.19 85 TYR A C 1
ATOM 685 O O . TYR A 1 85 ? 7.318 -7.222 -11.009 1.00 85.19 85 TYR A O 1
ATOM 693 N N . PHE A 1 86 ? 5.940 -5.483 -11.277 1.00 79.19 86 PHE A N 1
ATOM 694 C CA . PHE A 1 86 ? 4.752 -6.319 -11.458 1.00 79.19 86 PHE A CA 1
ATOM 695 C C . PHE A 1 86 ? 4.843 -7.280 -12.644 1.00 79.19 86 PHE A C 1
ATOM 697 O O . PHE A 1 86 ? 4.460 -8.437 -12.503 1.00 79.19 86 PHE A O 1
ATOM 704 N N . LYS A 1 87 ? 5.392 -6.845 -13.784 1.00 77.38 87 LYS A N 1
ATOM 705 C CA . LYS A 1 87 ? 5.611 -7.728 -14.943 1.00 77.38 87 LYS A CA 1
ATOM 706 C C . LYS A 1 87 ? 6.624 -8.844 -14.673 1.00 77.38 87 LYS A C 1
ATOM 708 O O . LYS A 1 87 ? 6.621 -9.843 -15.379 1.00 77.38 87 LYS A O 1
ATOM 713 N N . GLY A 1 88 ? 7.505 -8.673 -13.686 1.00 74.56 88 GLY A N 1
ATOM 714 C CA . GLY A 1 88 ? 8.472 -9.696 -13.277 1.00 74.56 88 GLY A CA 1
ATOM 715 C C . GLY A 1 88 ? 7.931 -10.717 -12.277 1.00 74.56 88 GLY A C 1
ATOM 716 O O . GLY A 1 88 ? 8.641 -11.669 -11.948 1.00 74.56 88 GLY A O 1
ATOM 717 N N . ILE A 1 89 ? 6.711 -10.526 -11.768 1.00 80.88 89 ILE A N 1
ATOM 718 C CA . ILE A 1 89 ? 6.065 -11.483 -10.869 1.00 80.88 89 ILE A CA 1
ATOM 719 C C . ILE A 1 89 ? 5.424 -12.584 -11.735 1.00 80.88 89 ILE A C 1
ATOM 721 O O . ILE A 1 89 ? 4.586 -12.276 -12.570 1.00 80.88 89 ILE A O 1
ATOM 725 N N . PRO A 1 90 ? 5.789 -13.866 -11.566 1.00 66.62 90 PRO A N 1
ATOM 726 C CA . PRO A 1 90 ? 5.350 -14.947 -12.459 1.00 66.62 90 PRO A CA 1
ATOM 727 C C . PRO A 1 90 ? 3.846 -15.253 -12.385 1.00 66.62 90 PRO A C 1
ATOM 729 O O . PRO A 1 90 ? 3.296 -15.825 -13.318 1.00 66.62 90 PRO A O 1
ATOM 732 N N . GLU A 1 91 ? 3.184 -14.872 -11.293 1.00 66.00 91 GLU A N 1
ATOM 733 C CA . GLU A 1 91 ? 1.746 -15.080 -11.074 1.00 66.00 91 GLU A CA 1
ATOM 734 C C . GLU A 1 91 ? 0.891 -13.856 -11.447 1.00 66.00 91 GLU A C 1
ATOM 736 O O . GLU A 1 91 ? -0.312 -13.834 -11.172 1.00 66.00 91 GLU A O 1
ATOM 741 N N . THR A 1 92 ? 1.475 -12.812 -12.052 1.00 65.38 92 THR A N 1
ATOM 742 C CA . THR A 1 92 ? 0.678 -11.671 -12.516 1.00 65.38 92 THR A CA 1
ATOM 743 C C . THR A 1 92 ? 0.076 -11.952 -13.895 1.00 65.38 92 THR A C 1
ATOM 745 O O . THR A 1 92 ? 0.783 -12.346 -14.825 1.00 65.38 92 THR A O 1
ATOM 748 N N . PRO A 1 93 ? -1.238 -11.732 -14.079 1.00 59.19 93 PRO A N 1
ATOM 749 C CA . PRO A 1 93 ? -1.839 -11.773 -15.403 1.00 59.19 93 PRO A CA 1
ATOM 750 C C . PRO A 1 93 ? -1.239 -10.653 -16.265 1.00 59.19 93 PRO A C 1
ATOM 752 O O . PRO A 1 93 ? -1.412 -9.471 -15.972 1.00 59.19 93 PRO A O 1
ATOM 755 N N . SER A 1 94 ? -0.520 -11.037 -17.326 1.00 56.16 94 SER A N 1
ATOM 756 C CA . SER A 1 94 ? 0.230 -10.138 -18.223 1.00 56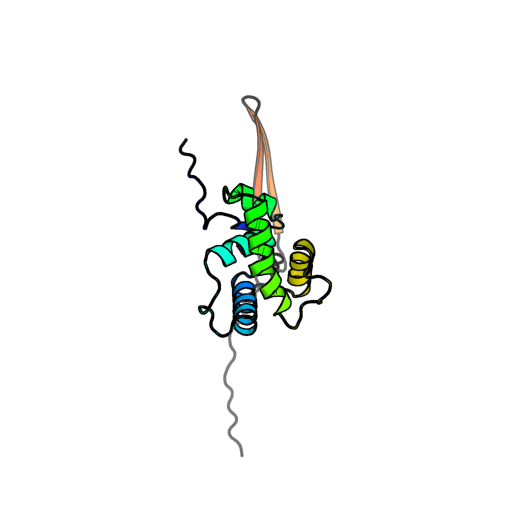.16 94 SER A CA 1
ATOM 757 C C . SER A 1 94 ? -0.605 -8.970 -18.774 1.00 56.16 94 SER A C 1
ATOM 759 O O . SER A 1 94 ? -0.070 -7.879 -18.984 1.00 56.16 94 SER A O 1
ATOM 761 N N . ASP A 1 95 ? -1.910 -9.174 -18.966 1.00 56.34 95 ASP A N 1
ATOM 762 C CA . ASP A 1 95 ? -2.830 -8.172 -19.519 1.00 56.34 95 ASP A CA 1
ATOM 763 C C . ASP A 1 95 ? -3.353 -7.164 -18.480 1.00 56.34 95 ASP A C 1
ATOM 765 O O . ASP A 1 95 ? -3.806 -6.078 -18.840 1.00 56.34 95 ASP A O 1
ATOM 769 N N . ASP A 1 96 ? -3.246 -7.468 -17.184 1.00 57.38 96 ASP A N 1
ATOM 770 C CA . ASP A 1 96 ? -3.916 -6.703 -16.125 1.00 57.38 96 ASP A CA 1
ATOM 771 C C . ASP A 1 96 ? -2.992 -5.666 -15.461 1.00 57.38 96 ASP A C 1
ATOM 773 O O . ASP A 1 96 ? -3.453 -4.725 -14.825 1.00 57.38 96 ASP A O 1
ATOM 777 N N . VAL A 1 97 ? -1.674 -5.751 -15.656 1.00 56.09 97 VAL A N 1
ATOM 778 C CA . VAL A 1 97 ? -0.675 -4.902 -14.967 1.00 56.09 97 VAL A CA 1
ATOM 779 C C . VAL A 1 97 ? -0.636 -3.447 -15.478 1.00 56.09 97 VAL A C 1
ATOM 781 O O . VAL A 1 97 ? -0.009 -2.578 -14.871 1.00 56.09 97 VAL A O 1
ATOM 784 N N . GLY A 1 98 ? -1.310 -3.141 -16.592 1.00 57.94 98 GLY A N 1
ATOM 785 C CA . GLY A 1 98 ? -1.315 -1.802 -17.198 1.00 57.94 98 GLY A CA 1
ATOM 786 C C . GLY A 1 98 ? -2.035 -0.728 -16.374 1.00 57.94 98 GLY A C 1
ATOM 787 O O . GLY A 1 98 ? -1.783 0.463 -16.565 1.00 57.94 98 GLY A O 1
ATOM 788 N N . ASN A 1 99 ? -2.907 -1.127 -15.445 1.00 68.88 99 ASN A N 1
ATOM 789 C CA . ASN A 1 99 ? -3.686 -0.216 -14.616 1.00 68.88 99 ASN A CA 1
ATOM 790 C 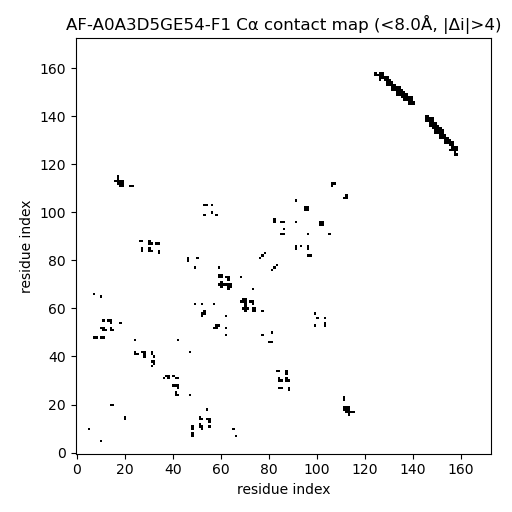C . ASN A 1 99 ? -3.422 -0.493 -13.133 1.00 68.88 99 ASN A C 1
ATOM 792 O O . ASN A 1 99 ? -3.638 -1.599 -12.644 1.00 68.88 99 ASN A O 1
ATOM 796 N N . TRP A 1 100 ? -3.002 0.528 -12.385 1.00 72.25 100 TRP A N 1
ATOM 797 C CA . TRP A 1 100 ? -2.763 0.424 -10.943 1.00 72.25 100 TRP A CA 1
ATOM 798 C C . TRP A 1 100 ? -3.968 -0.100 -10.145 1.00 72.25 100 TRP A C 1
ATOM 800 O O . TRP A 1 100 ? -3.791 -0.660 -9.065 1.00 72.25 100 TRP A O 1
ATOM 810 N N . ARG A 1 101 ? -5.194 0.057 -10.658 1.00 69.56 101 ARG A N 1
ATOM 811 C CA . ARG A 1 101 ? -6.393 -0.511 -10.024 1.00 69.56 101 ARG A CA 1
ATOM 812 C C . ARG A 1 101 ? -6.402 -2.036 -10.043 1.00 6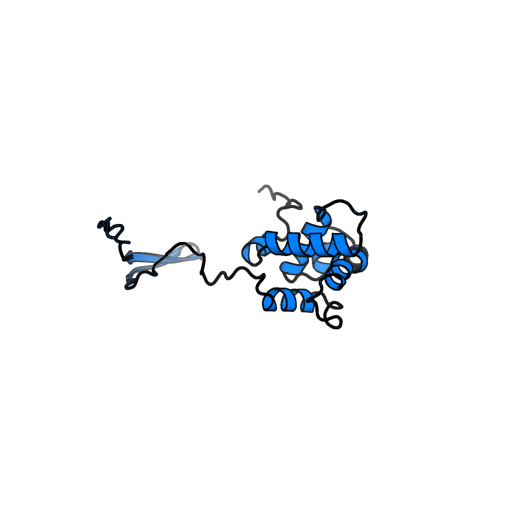9.56 101 ARG A C 1
ATOM 814 O O . ARG A 1 101 ? -6.809 -2.664 -9.070 1.00 69.56 101 ARG A O 1
ATOM 821 N N . ASN A 1 102 ? -5.908 -2.627 -11.121 1.00 76.75 102 ASN A N 1
ATOM 822 C CA . ASN A 1 102 ? -5.873 -4.075 -11.285 1.00 76.75 102 ASN A CA 1
ATOM 823 C C . ASN A 1 102 ? -4.814 -4.697 -10.376 1.00 76.75 102 ASN A C 1
ATOM 825 O O . ASN A 1 102 ? -5.030 -5.761 -9.813 1.00 76.75 102 ASN A O 1
ATOM 829 N N . VAL A 1 103 ? -3.705 -3.987 -10.155 1.00 77.38 103 VAL A N 1
ATOM 830 C CA . VAL A 1 103 ? -2.692 -4.338 -9.151 1.00 77.38 103 VAL A CA 1
ATOM 831 C C . VAL A 1 103 ? -3.319 -4.520 -7.768 1.00 77.38 103 VAL A C 1
ATOM 833 O O . VAL A 1 103 ? -3.043 -5.512 -7.096 1.00 77.38 103 VAL A O 1
ATOM 836 N N . HIS A 1 104 ? -4.174 -3.584 -7.350 1.00 78.12 104 HIS A N 1
ATOM 837 C CA . HIS A 1 104 ? -4.854 -3.664 -6.059 1.00 78.12 104 HIS A CA 1
ATOM 838 C C . HIS A 1 104 ? -5.781 -4.887 -6.004 1.00 78.12 104 HIS A C 1
ATOM 840 O O . HIS A 1 104 ? -5.771 -5.628 -5.026 1.00 78.12 104 HIS A O 1
ATOM 846 N N . GLN A 1 105 ? -6.548 -5.142 -7.068 1.00 79.44 105 GLN A N 1
ATOM 847 C CA . GLN A 1 105 ? -7.431 -6.309 -7.154 1.00 79.44 105 GLN A CA 1
ATOM 848 C C . GLN A 1 105 ? -6.662 -7.639 -7.182 1.00 79.44 105 GLN A C 1
ATOM 850 O O . GLN A 1 105 ? -7.108 -8.620 -6.591 1.00 79.44 105 GLN A O 1
ATOM 855 N N . TRP A 1 106 ? -5.519 -7.686 -7.863 1.00 81.56 106 TRP A N 1
ATOM 856 C CA . TRP A 1 106 ? -4.666 -8.869 -7.936 1.00 81.56 106 TRP A CA 1
ATOM 857 C C . TRP A 1 106 ? -4.055 -9.196 -6.573 1.00 81.56 106 TRP A C 1
ATOM 859 O O . TRP A 1 106 ? -4.137 -10.340 -6.139 1.00 81.56 106 TRP A O 1
ATOM 869 N N . LEU A 1 107 ? -3.521 -8.193 -5.867 1.00 82.19 107 LEU A N 1
ATOM 870 C CA . LEU A 1 107 ? -2.988 -8.383 -4.516 1.00 82.19 107 LEU A CA 1
ATOM 871 C C . LEU A 1 107 ? -4.065 -8.866 -3.535 1.00 82.19 107 LEU A C 1
ATOM 873 O O . LEU A 1 107 ? -3.767 -9.688 -2.670 1.00 82.19 107 LEU A O 1
ATOM 877 N N . ASP A 1 108 ? -5.302 -8.379 -3.682 1.00 82.81 108 ASP A N 1
ATOM 878 C CA . ASP A 1 108 ? -6.452 -8.829 -2.886 1.00 82.81 108 ASP A CA 1
ATOM 879 C C . ASP A 1 108 ? -6.752 -10.312 -3.168 1.00 82.81 108 ASP A C 1
ATOM 881 O O . ASP A 1 108 ? -6.749 -11.141 -2.263 1.00 82.81 108 ASP A O 1
ATOM 885 N N . LYS A 1 109 ? -6.885 -10.682 -4.452 1.00 79.94 109 LYS A N 1
ATOM 886 C CA . LYS A 1 109 ? -7.111 -12.075 -4.884 1.00 79.94 109 LYS A CA 1
ATOM 887 C C . LYS A 1 109 ? -5.993 -13.033 -4.471 1.00 79.94 109 LYS A C 1
ATOM 889 O O . LYS A 1 109 ? -6.267 -14.201 -4.224 1.00 79.94 109 LYS A O 1
ATOM 894 N N . ALA A 1 110 ? -4.754 -12.555 -4.420 1.00 78.62 110 ALA A N 1
ATOM 895 C CA . ALA A 1 110 ? -3.600 -13.340 -3.999 1.00 78.62 110 ALA A CA 1
ATOM 896 C C . ALA A 1 110 ? -3.463 -13.451 -2.465 1.00 78.62 110 ALA A C 1
ATOM 898 O O . ALA A 1 110 ? -2.529 -14.088 -1.981 1.00 78.62 110 ALA A O 1
ATOM 899 N N . GLY A 1 111 ? -4.380 -12.857 -1.688 1.00 81.19 111 GLY A N 1
ATOM 900 C CA . GLY A 1 111 ? -4.415 -12.996 -0.230 1.00 81.19 111 GLY A CA 1
ATOM 901 C C . GLY A 1 111 ? -3.314 -12.217 0.495 1.00 81.19 111 GLY A C 1
ATOM 902 O O . GLY A 1 111 ? -2.892 -12.608 1.581 1.00 81.19 111 GLY A O 1
ATOM 903 N N . TYR A 1 112 ? -2.812 -11.128 -0.098 1.00 83.06 112 TYR A N 1
ATOM 904 C CA . TYR A 1 112 ? -1.855 -10.228 0.568 1.00 83.06 112 TYR A CA 1
ATOM 905 C C . TYR A 1 112 ? -2.527 -9.187 1.464 1.00 83.06 112 TYR A C 1
ATOM 907 O O . TYR A 1 112 ? -1.850 -8.432 2.171 1.00 83.06 112 TYR A O 1
ATOM 915 N N . LYS A 1 113 ? -3.853 -9.101 1.399 1.00 82.31 113 LYS A N 1
ATOM 916 C CA . LYS A 1 113 ? -4.639 -8.256 2.283 1.00 82.31 113 LYS A CA 1
ATOM 917 C C . LYS A 1 113 ? -4.621 -8.876 3.672 1.00 82.31 113 LYS A C 1
ATOM 919 O O . LYS A 1 113 ? -4.828 -10.076 3.819 1.00 82.31 113 LYS A O 1
ATOM 924 N N . VAL A 1 114 ? -4.331 -8.065 4.683 1.00 78.06 114 VAL A N 1
ATOM 925 C CA . VAL A 1 114 ? -4.451 -8.513 6.069 1.00 78.06 114 VAL A CA 1
ATOM 926 C C . VAL A 1 114 ? -5.939 -8.599 6.334 1.00 78.06 114 VAL A C 1
ATOM 928 O O . VAL A 1 114 ? -6.633 -7.580 6.308 1.00 78.06 114 VAL A O 1
ATOM 931 N N . ASP A 1 115 ? -6.433 -9.811 6.556 1.00 59.97 115 ASP A N 1
ATOM 932 C CA . ASP A 1 115 ? -7.787 -10.004 7.038 1.00 59.97 115 ASP A CA 1
ATOM 933 C C . ASP A 1 115 ? -7.921 -9.305 8.396 1.00 59.97 115 ASP A C 1
ATOM 935 O O . ASP A 1 115 ? -7.519 -9.798 9.448 1.00 59.97 115 ASP A O 1
ATOM 939 N N . LEU A 1 116 ? -8.502 -8.107 8.367 1.00 54.22 116 LEU A N 1
ATOM 940 C CA . LEU A 1 116 ? -9.031 -7.442 9.557 1.00 54.22 116 LEU A CA 1
ATOM 941 C C . LEU A 1 116 ? -10.238 -8.217 10.121 1.00 54.22 116 LEU A C 1
ATOM 943 O O . LEU A 1 116 ? -10.636 -7.991 11.264 1.00 54.22 116 LEU A O 1
ATOM 947 N N . SER A 1 117 ? -10.784 -9.168 9.351 1.00 46.66 117 SER A N 1
ATOM 948 C CA . SER A 1 117 ? -11.590 -10.276 9.863 1.00 46.66 117 SER A CA 1
ATOM 949 C C . SER A 1 117 ? -10.662 -11.246 10.587 1.00 46.66 117 SER A C 1
ATOM 951 O O . SER A 1 117 ? -10.121 -12.163 9.987 1.00 46.66 117 SER A O 1
ATOM 953 N N . GLY A 1 118 ? -10.422 -10.978 11.870 1.00 46.56 118 GLY A N 1
ATOM 954 C CA . GLY A 1 118 ? -9.439 -11.677 12.684 1.00 46.56 118 GLY A CA 1
ATOM 955 C C . GLY A 1 118 ? -9.447 -13.197 12.533 1.00 46.56 118 GLY A C 1
ATOM 956 O O . GLY A 1 118 ? -10.286 -13.875 13.114 1.00 46.56 118 GLY A O 1
ATOM 957 N N . ASP A 1 119 ? -8.415 -13.709 11.877 1.00 41.31 119 ASP A N 1
ATOM 958 C CA . ASP A 1 119 ? -7.837 -15.006 12.204 1.00 41.31 119 ASP A CA 1
ATOM 959 C C . ASP A 1 119 ? -6.324 -14.834 12.368 1.00 41.31 119 ASP A C 1
ATOM 961 O O . ASP A 1 119 ? -5.483 -15.330 11.623 1.00 41.31 119 ASP A O 1
ATOM 965 N N . SER A 1 120 ? -5.956 -14.001 13.344 1.00 43.38 120 SER A N 1
ATOM 966 C CA . SER A 1 120 ? -4.612 -14.079 13.895 1.00 43.38 120 SER A CA 1
ATOM 967 C C . SER A 1 120 ? -4.566 -15.359 14.712 1.00 43.38 120 SER A C 1
ATOM 969 O O . SER A 1 120 ? -5.166 -15.408 15.787 1.00 43.38 120 SER A O 1
ATOM 971 N N . THR A 1 121 ? -3.835 -16.343 14.199 1.00 45.28 121 THR A N 1
ATOM 972 C CA . THR A 1 121 ? -3.391 -17.606 14.804 1.00 45.28 121 THR A CA 1
ATOM 973 C C . THR A 1 121 ? -2.664 -17.409 16.144 1.00 45.28 121 THR A C 1
ATOM 975 O O . THR A 1 121 ? -1.485 -17.707 16.316 1.00 45.28 121 THR A O 1
ATOM 978 N N . VAL A 1 122 ? -3.388 -16.882 17.117 1.00 47.12 122 VAL A N 1
ATOM 979 C CA . VAL A 1 122 ? -3.272 -17.167 18.540 1.00 47.12 122 VAL A CA 1
ATOM 980 C C . VAL A 1 122 ? -4.524 -17.979 18.813 1.00 47.12 122 VAL A C 1
ATOM 982 O O . VAL A 1 122 ? -5.576 -17.573 18.329 1.00 47.12 122 VAL A O 1
ATOM 985 N N . GLY A 1 123 ? -4.444 -19.092 19.543 1.00 47.06 123 GLY A N 1
ATOM 986 C CA . GLY A 1 123 ? -5.602 -19.890 19.963 1.00 47.06 123 GLY A CA 1
ATOM 987 C C . GLY A 1 123 ? -6.616 -19.079 20.780 1.00 47.06 123 GLY A C 1
ATOM 988 O O . GLY A 1 123 ? -6.771 -19.262 21.979 1.00 47.06 123 GLY A O 1
ATOM 989 N N . ARG A 1 124 ? -7.311 -18.140 20.142 1.00 47.12 124 ARG A N 1
ATOM 990 C CA . ARG A 1 124 ? -8.426 -17.389 20.680 1.00 47.12 124 ARG A CA 1
ATOM 991 C C . ARG A 1 124 ? -9.647 -18.176 20.291 1.00 47.12 124 ARG A C 1
ATOM 993 O O . ARG A 1 124 ? -10.333 -17.893 19.317 1.00 47.12 124 ARG A O 1
ATOM 1000 N N . SER A 1 125 ? -9.924 -19.171 21.115 1.00 52.12 125 SER A N 1
ATOM 1001 C CA . SER A 1 125 ? -11.294 -19.561 21.360 1.00 52.12 125 SER A CA 1
ATOM 1002 C C . SER A 1 125 ? -12.159 -18.304 21.487 1.00 52.12 125 SER A C 1
ATOM 1004 O O . SER A 1 125 ? -12.025 -17.542 22.452 1.00 52.12 125 SER A O 1
ATOM 1006 N N . LEU A 1 126 ? -13.003 -18.060 20.486 1.00 56.00 126 LEU A N 1
ATOM 1007 C CA . LEU A 1 126 ? -14.012 -17.015 20.556 1.00 56.00 126 LEU A CA 1
ATOM 1008 C C . LEU A 1 126 ? -14.838 -17.250 21.833 1.00 56.00 126 LEU A C 1
ATOM 1010 O O . LEU A 1 126 ? -15.153 -18.409 22.139 1.00 56.00 126 LEU A O 1
ATOM 1014 N N . PRO A 1 127 ? -15.154 -16.202 22.616 1.00 59.97 127 PRO A N 1
ATOM 1015 C CA . PRO A 1 127 ? -15.998 -16.370 23.784 1.00 59.97 127 PRO A CA 1
ATOM 1016 C C . PRO A 1 127 ? -17.336 -16.949 23.322 1.00 59.97 127 PRO A C 1
ATOM 1018 O O . PRO A 1 127 ? -18.056 -16.311 22.559 1.00 59.97 127 PRO A O 1
ATOM 1021 N N . LYS A 1 128 ? -17.642 -18.178 23.757 1.00 63.62 128 LYS A N 1
ATOM 1022 C CA . LYS A 1 128 ? -18.841 -18.915 23.318 1.00 63.62 128 LYS A CA 1
ATOM 1023 C C . LYS A 1 128 ? -20.134 -18.207 23.735 1.00 63.62 128 LYS A C 1
ATOM 1025 O O . LYS A 1 128 ? -21.147 -18.349 23.066 1.00 63.62 128 LYS A O 1
ATOM 1030 N N . ASP A 1 129 ? -20.052 -17.401 24.794 1.00 61.59 129 ASP A N 1
ATOM 1031 C CA . ASP A 1 129 ? -21.153 -16.630 25.366 1.00 61.59 129 ASP A CA 1
ATOM 1032 C C . ASP A 1 129 ? -20.708 -15.194 25.675 1.00 61.59 129 ASP A C 1
ATOM 1034 O O . ASP A 1 129 ? -20.519 -14.806 26.832 1.00 61.59 129 ASP A O 1
ATOM 1038 N N . ALA A 1 130 ? -20.512 -14.382 24.636 1.00 72.44 130 ALA A N 1
ATOM 1039 C CA . ALA A 1 130 ? -20.349 -12.944 24.820 1.00 72.44 130 ALA A CA 1
ATOM 1040 C C . ALA A 1 130 ? -21.707 -12.321 25.181 1.00 72.44 130 ALA A C 1
ATOM 1042 O O . ALA A 1 130 ? -22.628 -12.298 24.366 1.00 72.44 130 ALA A O 1
ATOM 1043 N N . LYS A 1 131 ? -21.838 -11.803 26.407 1.00 77.88 131 LYS A N 1
ATOM 1044 C CA . LYS A 1 131 ? -23.029 -11.056 26.837 1.00 77.88 131 LYS A CA 1
ATOM 1045 C C . LYS A 1 131 ? -22.688 -9.576 26.936 1.00 77.88 131 LYS A C 1
ATOM 1047 O O . LYS A 1 131 ? -21.813 -9.188 27.710 1.00 77.88 131 LYS A O 1
ATOM 1052 N N . ILE A 1 132 ? -23.402 -8.769 26.157 1.00 78.31 132 ILE A N 1
ATOM 1053 C CA . ILE A 1 132 ? -23.327 -7.308 26.187 1.00 78.31 132 ILE A CA 1
ATOM 1054 C C . ILE A 1 132 ? -24.598 -6.805 26.867 1.00 78.31 132 ILE A C 1
ATOM 1056 O O . ILE A 1 132 ? -25.700 -7.097 26.406 1.00 78.31 132 ILE A O 1
ATOM 1060 N N . HIS A 1 133 ? -24.448 -6.068 27.964 1.00 82.25 133 HIS A N 1
ATOM 1061 C CA . HIS A 1 133 ? -25.553 -5.417 28.659 1.00 82.25 133 HIS A CA 1
ATOM 1062 C C . HIS A 1 133 ? -25.321 -3.907 28.617 1.00 82.25 133 HIS A C 1
ATOM 1064 O O . HIS A 1 133 ? -24.363 -3.406 29.203 1.00 82.25 133 HIS A O 1
ATOM 1070 N N . ILE A 1 134 ? -26.199 -3.179 27.929 1.00 83.00 134 ILE A N 1
ATOM 1071 C CA . ILE A 1 134 ? -26.199 -1.713 27.956 1.00 83.00 134 ILE A CA 1
ATOM 1072 C C . ILE A 1 134 ? -26.931 -1.289 29.223 1.00 83.00 134 ILE A C 1
ATOM 1074 O O . ILE A 1 134 ? -28.126 -1.538 29.357 1.00 83.00 134 ILE A O 1
ATOM 1078 N N . THR A 1 135 ? -26.202 -0.720 30.177 1.00 87.50 135 THR A N 1
ATOM 1079 C CA . THR A 1 135 ? -26.745 -0.362 31.494 1.00 87.50 135 THR A CA 1
ATOM 1080 C C . THR A 1 135 ? -27.384 1.018 31.498 1.00 87.50 135 THR A C 1
ATOM 1082 O O . THR A 1 135 ? -28.219 1.302 32.351 1.00 87.50 135 THR A O 1
ATOM 1085 N N . GLY A 1 136 ? -27.009 1.875 30.549 1.00 85.31 136 GLY A N 1
ATOM 1086 C CA . GLY A 1 136 ? -27.533 3.227 30.452 1.00 85.31 136 GLY A CA 1
ATOM 1087 C C . GLY A 1 136 ? -27.243 3.844 29.095 1.00 85.31 136 GLY A C 1
ATOM 1088 O O . GLY A 1 136 ? -26.187 3.617 28.505 1.00 85.31 136 GLY A O 1
ATOM 1089 N N . ILE A 1 137 ? -28.201 4.623 28.605 1.00 87.56 137 ILE A N 1
ATOM 1090 C CA . ILE A 1 137 ? -28.013 5.517 27.468 1.00 87.56 137 ILE A CA 1
ATOM 1091 C C . ILE A 1 137 ? -28.519 6.876 27.917 1.00 87.56 137 ILE A C 1
ATOM 1093 O O . ILE A 1 137 ? -29.697 7.026 28.238 1.00 87.56 137 ILE A O 1
ATOM 1097 N N . ASN A 1 138 ? -27.626 7.854 27.936 1.00 88.94 138 ASN A N 1
ATOM 1098 C CA . ASN A 1 138 ? -27.933 9.212 28.340 1.00 88.94 138 ASN A CA 1
ATOM 1099 C C . ASN A 1 138 ? -27.727 10.159 27.165 1.00 88.94 138 ASN A C 1
ATOM 1101 O O . ASN A 1 138 ? -26.743 10.064 26.432 1.00 88.94 138 ASN A O 1
ATOM 1105 N N . PHE A 1 139 ? -28.660 11.089 27.012 1.00 88.81 139 PHE A N 1
ATOM 1106 C CA . PHE A 1 139 ? -28.624 12.120 25.988 1.00 88.81 139 PHE A CA 1
ATOM 1107 C C . PHE A 1 139 ? -28.524 13.467 26.688 1.00 88.81 139 PHE A C 1
ATOM 1109 O O . PHE A 1 139 ? -29.392 13.822 27.484 1.00 88.81 139 PHE A O 1
ATOM 1116 N N . TYR A 1 140 ? -27.474 14.214 26.380 1.00 85.12 140 TYR A N 1
ATOM 1117 C CA . TYR A 1 140 ? -27.238 15.547 26.910 1.00 85.12 140 TYR A CA 1
ATOM 1118 C C . TYR A 1 140 ? -27.308 16.544 25.766 1.00 85.12 140 TYR A C 1
ATOM 1120 O O . TYR A 1 140 ? -26.781 16.300 24.680 1.00 85.12 140 TYR A O 1
ATOM 1128 N N . ASN A 1 14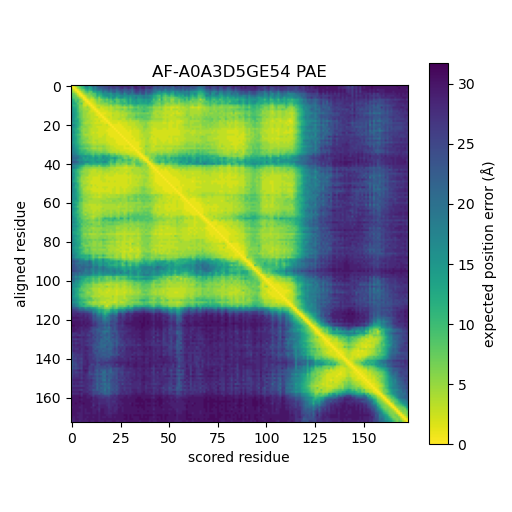1 ? -27.962 17.671 26.013 1.00 84.12 141 ASN A N 1
ATOM 1129 C CA . ASN A 1 141 ? -27.955 18.799 25.099 1.00 84.12 141 ASN A CA 1
ATOM 1130 C C . ASN A 1 141 ? -27.538 20.034 25.889 1.00 84.12 141 ASN A C 1
ATOM 1132 O O . ASN A 1 141 ? -28.343 20.607 26.621 1.00 84.12 141 ASN A O 1
ATOM 1136 N N . GLU A 1 142 ? -26.266 20.403 25.777 1.00 78.56 142 GLU A N 1
ATOM 1137 C CA . GLU A 1 142 ? -25.704 21.574 26.441 1.00 78.56 142 GLU A CA 1
ATOM 1138 C C . GLU A 1 142 ? -24.951 22.420 25.413 1.00 78.56 142 GLU A C 1
ATOM 1140 O O . GLU A 1 142 ? -24.221 21.903 24.572 1.00 78.56 142 GLU A O 1
ATOM 1145 N N . ASN A 1 143 ? -25.108 23.745 25.463 1.00 76.81 143 ASN A N 1
ATOM 1146 C CA . ASN A 1 143 ? -24.371 24.685 24.605 1.00 76.81 143 ASN A CA 1
ATOM 1147 C C . ASN A 1 143 ? -24.439 24.367 23.092 1.00 76.81 143 ASN A C 1
ATOM 1149 O O . ASN A 1 143 ? -23.422 24.443 22.401 1.00 76.81 143 ASN A O 1
ATOM 1153 N N . ASN A 1 144 ? -25.619 24.004 22.568 1.00 80.31 144 ASN A N 1
ATOM 1154 C CA . ASN A 1 144 ? -25.822 23.589 21.168 1.00 80.31 144 ASN A CA 1
ATOM 1155 C C . ASN A 1 144 ? -25.030 22.337 20.735 1.00 80.31 144 ASN A C 1
ATOM 1157 O O . ASN A 1 144 ? -24.971 22.036 19.540 1.00 80.31 144 ASN A O 1
ATOM 1161 N N . ASN A 1 145 ? -24.440 21.589 21.669 1.00 75.38 145 ASN A N 1
ATOM 1162 C CA . ASN A 1 145 ? -23.879 20.276 21.393 1.00 75.38 145 ASN A CA 1
ATOM 1163 C C . ASN A 1 145 ? -24.845 19.193 21.885 1.00 75.38 145 ASN A C 1
ATOM 1165 O O . ASN A 1 145 ? -25.377 19.262 22.989 1.00 75.38 145 ASN A O 1
ATOM 1169 N N . ALA A 1 146 ? -25.096 18.202 21.034 1.00 85.94 146 ALA A N 1
ATOM 1170 C CA . ALA A 1 146 ? -25.821 17.001 21.415 1.00 85.94 146 ALA A CA 1
ATOM 1171 C C . ALA A 1 146 ? -24.792 15.902 21.690 1.00 85.94 146 ALA A C 1
ATOM 1173 O O . ALA A 1 146 ? -24.035 15.525 20.794 1.00 85.94 146 ALA A O 1
ATOM 1174 N N . THR A 1 147 ? -24.762 15.401 22.922 1.00 84.25 147 THR A N 1
ATOM 1175 C CA . THR A 1 147 ? -23.856 14.339 23.366 1.00 84.25 147 THR A CA 1
ATOM 1176 C C . THR A 1 147 ? -24.666 13.112 23.758 1.00 84.25 147 THR A C 1
ATOM 1178 O O . THR A 1 147 ? -25.659 13.216 24.474 1.00 84.25 147 THR A O 1
ATOM 1181 N N . ILE A 1 148 ? -24.230 11.938 23.305 1.00 91.19 148 ILE A N 1
ATOM 1182 C CA . ILE A 1 148 ? -24.793 10.649 23.711 1.00 91.19 148 ILE A CA 1
ATOM 1183 C C . ILE A 1 148 ? -23.722 9.923 24.519 1.00 91.19 148 ILE A C 1
ATOM 1185 O O . ILE A 1 148 ? -22.637 9.665 23.998 1.00 91.19 148 ILE A O 1
ATOM 1189 N N . SER A 1 149 ? -24.031 9.579 25.765 1.00 82.00 149 SER A N 1
ATOM 1190 C CA . SER A 1 149 ? -23.202 8.704 26.595 1.00 82.00 149 SER A CA 1
ATOM 1191 C C . SER A 1 149 ? -23.852 7.334 26.690 1.00 82.00 149 SER A C 1
ATOM 1193 O O . SER A 1 149 ? -25.060 7.227 26.898 1.00 82.00 149 SER A O 1
ATOM 1195 N N . ILE A 1 150 ? -23.053 6.283 26.532 1.00 90.00 150 ILE A N 1
ATOM 1196 C CA . ILE A 1 150 ? -23.517 4.896 26.579 1.00 90.00 150 ILE A CA 1
ATOM 1197 C C . ILE A 1 150 ? -22.659 4.154 27.598 1.00 90.00 150 ILE A C 1
ATOM 1199 O O . ILE A 1 150 ? -21.448 4.033 27.418 1.00 90.00 150 ILE A O 1
ATOM 1203 N N . ASP A 1 151 ? -23.300 3.634 28.637 1.00 86.94 151 ASP A N 1
ATOM 1204 C CA . ASP A 1 151 ? -22.669 2.810 29.661 1.00 86.94 151 ASP A CA 1
ATOM 1205 C C . ASP A 1 151 ? -22.867 1.333 29.305 1.00 86.94 151 ASP A C 1
ATOM 1207 O O . ASP A 1 151 ? -23.997 0.859 29.142 1.00 86.94 151 ASP A O 1
ATOM 1211 N N . ILE A 1 152 ? -21.765 0.595 29.152 1.00 87.62 152 ILE A N 1
ATOM 1212 C CA . ILE A 1 152 ? -21.781 -0.793 28.675 1.00 87.62 152 ILE A CA 1
ATOM 1213 C C . ILE A 1 152 ? -21.053 -1.692 29.670 1.00 87.62 152 ILE A C 1
ATOM 1215 O O . ILE A 1 152 ? -19.887 -1.469 29.994 1.00 87.62 152 ILE A O 1
ATOM 1219 N N . ASN A 1 153 ? -21.721 -2.766 30.090 1.00 85.12 153 ASN A N 1
ATOM 1220 C CA . ASN A 1 153 ? -21.106 -3.880 30.795 1.00 85.12 153 ASN A CA 1
ATOM 1221 C C . ASN A 1 153 ? -20.900 -5.054 29.828 1.00 85.12 153 ASN A C 1
ATOM 1223 O O . ASN A 1 153 ? -21.836 -5.497 29.156 1.00 85.12 153 ASN A O 1
ATOM 1227 N N . ILE A 1 154 ? -19.668 -5.556 29.753 1.00 84.19 154 ILE A N 1
ATOM 1228 C CA . ILE A 1 154 ? -19.296 -6.658 28.865 1.00 84.19 154 ILE A CA 1
ATOM 1229 C C . ILE A 1 154 ? -18.800 -7.820 29.716 1.00 84.19 154 ILE A C 1
ATOM 1231 O O . ILE A 1 154 ? -17.807 -7.696 30.436 1.00 84.19 154 ILE A O 1
ATOM 1235 N N . LYS A 1 155 ? -19.457 -8.975 29.585 1.00 82.94 155 LYS A N 1
ATOM 1236 C CA . LYS A 1 155 ? -19.001 -10.230 30.181 1.00 82.94 155 LYS A CA 1
ATOM 1237 C C . LYS A 1 155 ? -18.520 -11.170 29.084 1.00 82.94 155 LYS A C 1
ATOM 1239 O O . LYS A 1 155 ? -19.298 -11.573 28.220 1.00 82.94 155 LYS A O 1
ATOM 1244 N N . LEU A 1 156 ? -17.241 -11.530 29.151 1.00 80.38 156 LEU A N 1
ATOM 1245 C CA . LEU A 1 156 ? -16.606 -12.480 28.242 1.00 80.38 156 LEU A CA 1
ATOM 1246 C C . LEU A 1 156 ? -16.231 -13.744 29.013 1.00 80.38 156 LEU A C 1
ATOM 1248 O O . LEU A 1 156 ? -15.637 -13.677 30.088 1.00 80.38 156 LEU A O 1
ATOM 1252 N N . SER A 1 157 ? -16.588 -14.898 28.462 1.00 69.88 157 SER A N 1
ATOM 1253 C CA . SER A 1 157 ? -16.209 -16.203 28.997 1.00 69.88 157 SER A CA 1
ATOM 1254 C C . SER A 1 157 ? -15.363 -16.922 27.962 1.00 69.88 157 SER A C 1
ATOM 1256 O O . SER A 1 157 ? -15.858 -17.323 26.910 1.00 69.88 157 SER A O 1
ATOM 1258 N N . PHE A 1 158 ? -14.075 -17.043 28.260 1.00 69.00 158 PHE A N 1
ATOM 1259 C CA . PHE A 1 158 ? -13.127 -17.778 27.436 1.00 69.00 158 PHE A CA 1
ATOM 1260 C C . PHE A 1 158 ? -13.037 -19.212 27.962 1.00 69.00 158 PHE A C 1
ATOM 1262 O O . PHE A 1 158 ? -13.014 -19.400 29.181 1.00 69.00 158 PHE A O 1
ATOM 1269 N N . PRO A 1 159 ? -13.014 -20.234 27.095 1.00 63.28 159 PRO A N 1
ATOM 1270 C CA . PRO A 1 159 ? -12.733 -21.586 27.545 1.00 63.28 159 PRO A CA 1
ATOM 1271 C C . PRO A 1 159 ? -11.302 -21.643 28.084 1.00 63.28 159 PRO A C 1
ATOM 1273 O O . PRO A 1 159 ? -10.361 -21.205 27.425 1.00 63.28 159 PRO A O 1
ATOM 1276 N N . SER A 1 160 ? -11.142 -22.167 29.296 1.00 56.69 160 SER A N 1
ATOM 1277 C CA . SER A 1 160 ? -9.821 -22.488 29.827 1.00 56.69 160 SER A CA 1
ATOM 1278 C C . SER A 1 160 ? -9.185 -23.561 28.948 1.00 56.69 160 SER A C 1
ATOM 1280 O O . SER A 1 160 ? -9.731 -24.658 28.826 1.00 56.69 160 SER A O 1
ATOM 1282 N N . GLU A 1 161 ? -8.032 -23.261 28.351 1.00 59.41 161 GLU A N 1
ATOM 1283 C CA . GLU A 1 161 ? -7.133 -24.303 27.860 1.00 59.41 161 GLU A CA 1
ATOM 1284 C C . GLU A 1 161 ? -6.731 -25.178 29.048 1.00 59.41 161 GLU A C 1
ATOM 1286 O O . GLU A 1 161 ? -6.003 -24.753 29.947 1.00 59.41 161 GLU A O 1
ATOM 1291 N N . VAL A 1 162 ? -7.227 -26.410 29.055 1.00 44.88 162 VAL A N 1
ATOM 1292 C CA . VAL A 1 162 ? -6.702 -27.464 29.914 1.00 44.88 162 VAL A CA 1
ATOM 1293 C C . VAL A 1 162 ? -5.387 -27.910 29.278 1.00 44.88 162 VAL A C 1
ATOM 1295 O O . VAL A 1 162 ? -5.390 -28.513 28.206 1.00 44.88 162 VAL A O 1
ATOM 1298 N N . LYS A 1 163 ? -4.253 -27.586 29.906 1.00 47.19 163 LYS A N 1
ATOM 1299 C CA . LYS A 1 163 ? -2.983 -28.261 29.611 1.00 47.19 163 LYS A CA 1
ATOM 1300 C C . LYS A 1 163 ? -2.865 -29.539 30.447 1.00 47.19 163 LYS A C 1
ATOM 1302 O O . LYS A 1 163 ? -3.249 -29.550 31.612 1.00 47.19 163 LYS A O 1
ATOM 1307 N N . SER A 1 164 ? -2.243 -30.532 29.805 1.00 47.25 164 SER A N 1
ATOM 1308 C CA . SER A 1 164 ? -1.521 -31.710 30.320 1.00 47.25 164 SER A CA 1
ATOM 1309 C C . SER A 1 164 ? -2.290 -32.885 30.943 1.00 47.25 164 SER A C 1
ATOM 1311 O O . SER A 1 164 ? -2.719 -32.815 32.087 1.00 47.25 164 SER A O 1
ATOM 1313 N N . GLN A 1 165 ? -2.256 -34.015 30.231 1.00 39.59 165 GLN A N 1
ATOM 1314 C CA . GLN A 1 165 ? -1.841 -35.344 30.719 1.00 39.59 165 GLN A CA 1
ATOM 1315 C C . GLN A 1 165 ? -0.903 -35.883 29.619 1.00 39.59 165 GLN A C 1
ATOM 1317 O O . GLN A 1 165 ? -1.226 -35.724 28.446 1.00 39.59 165 GLN A O 1
ATOM 1322 N N . GLY A 1 166 ? 0.308 -36.376 29.855 1.00 40.56 166 GLY A N 1
ATOM 1323 C CA . GLY A 1 166 ? 0.833 -37.144 30.980 1.00 40.56 166 GLY A CA 1
ATOM 1324 C C . GLY A 1 166 ? 1.472 -38.383 30.345 1.00 40.56 166 GLY A C 1
ATOM 1325 O O . GLY A 1 166 ? 0.810 -39.046 29.553 1.00 40.56 166 GLY A O 1
ATOM 1326 N N . GLU A 1 167 ? 2.766 -38.593 30.581 1.00 47.78 167 GLU A N 1
ATOM 1327 C CA . GLU A 1 167 ? 3.510 -39.797 30.193 1.00 47.78 167 GLU A CA 1
ATOM 1328 C C . GLU A 1 167 ? 2.778 -41.059 30.664 1.00 47.78 167 GLU A C 1
ATOM 1330 O O . GLU A 1 167 ? 2.345 -41.095 31.810 1.00 47.78 167 GLU A O 1
ATOM 1335 N N . ASP A 1 168 ? 2.701 -42.079 29.808 1.00 45.56 168 ASP A N 1
ATOM 1336 C CA . ASP A 1 168 ? 2.602 -43.472 30.239 1.00 45.56 168 ASP A CA 1
ATOM 1337 C C . ASP A 1 168 ? 3.508 -44.317 29.332 1.00 45.56 168 ASP A C 1
ATOM 1339 O O . ASP A 1 168 ? 3.483 -44.227 28.099 1.00 45.56 168 ASP A O 1
ATOM 1343 N N . ASP A 1 169 ? 4.353 -45.087 30.003 1.00 49.50 169 ASP A N 1
ATOM 1344 C CA . ASP A 1 169 ? 5.398 -45.968 29.510 1.00 49.50 169 ASP A CA 1
ATOM 1345 C C . ASP A 1 169 ? 4.903 -47.026 28.517 1.00 49.50 169 ASP A C 1
ATOM 1347 O O . ASP A 1 169 ? 3.898 -47.686 28.774 1.00 49.50 169 ASP A O 1
ATOM 1351 N N . ILE A 1 170 ? 5.688 -47.322 27.470 1.00 48.09 170 ILE A N 1
ATOM 1352 C CA . ILE A 1 170 ? 5.741 -48.683 26.907 1.00 48.09 170 ILE A CA 1
ATOM 1353 C C . ILE A 1 170 ? 7.195 -49.055 26.592 1.00 48.09 170 ILE A C 1
ATOM 1355 O O . ILE A 1 170 ? 7.752 -48.688 25.558 1.00 48.09 170 ILE A O 1
ATOM 1359 N N . ALA A 1 171 ? 7.784 -49.833 27.502 1.00 50.47 171 ALA A N 1
ATOM 1360 C CA . ALA A 1 171 ? 8.807 -50.820 27.188 1.00 50.47 171 ALA A CA 1
ATOM 1361 C C . ALA A 1 171 ? 8.116 -52.163 26.880 1.00 50.47 171 ALA A C 1
ATOM 1363 O O . ALA A 1 171 ? 7.386 -52.669 27.730 1.00 50.47 171 ALA A O 1
ATOM 1364 N N . ASN A 1 172 ? 8.319 -52.679 25.664 1.00 49.22 172 ASN A N 1
ATOM 1365 C CA . ASN A 1 172 ? 8.265 -54.078 25.184 1.00 49.22 172 ASN A CA 1
ATOM 1366 C C . ASN A 1 172 ? 8.255 -53.970 23.645 1.00 49.22 172 ASN A C 1
ATOM 1368 O O . ASN A 1 172 ? 7.438 -53.222 23.114 1.00 49.22 172 ASN A O 1
ATOM 1372 N N . ASP A 1 173 ? 9.123 -54.586 22.851 1.00 45.97 173 ASP A N 1
ATOM 1373 C CA . ASP A 1 173 ? 9.790 -55.895 22.892 1.00 45.97 173 ASP A CA 1
ATOM 1374 C C . ASP A 1 173 ? 11.174 -55.778 22.218 1.00 45.97 173 ASP A C 1
ATOM 1376 O O . ASP A 1 173 ? 11.278 -55.005 21.231 1.00 45.9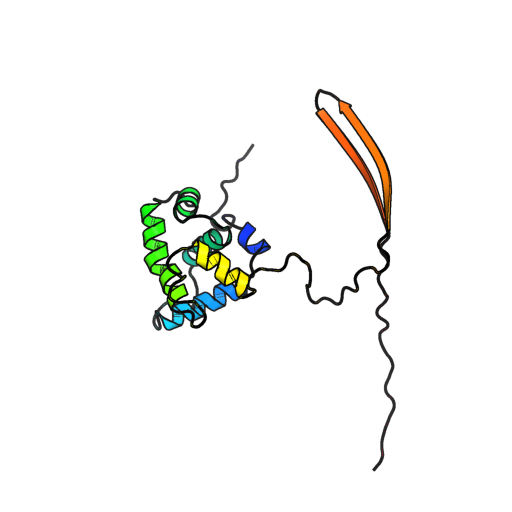7 173 ASP A O 1
#

Mean predicted aligned error: 16.2 Å

Foldseek 3Di:
DDPDLQDLVNQLVVLVVWFQLVVVQVLLQVLCCQVCVPDDRTDDSVRSSVVSCLSVVHDLQRSCVSVVHDSVVSVVVCVVRVLSSLCSRPPRDNVQSPDSVSVNVVCVVVPRTDPPVDPPPDPFPFQPDKDKDFPDWDWDQDPNDIDIDTDIDIDGDTDDPDDDDDDDDDDDD

pLDDT: mean 74.62, std 14.71, range [36.38, 91.19]